Protein AF-A0A1F5WUL8-F1 (afdb_monomer)

Secondary structure (DSSP, 8-state):
----EEEEEEEE-TTS---HHHHHHHHHIIIIIHHHTT-EEEEEEEE-SS----EEEEEESSS-EEEEE-

Foldseek 3Di:
DDQKEKEKEKEDEPPDDDDPVSVCCVPPPDPDPCVVVVHNYHYHYHHDNDPDFIKMWMCIPPRDIDIDTD

Solvent-accessible surface area (backbone atoms only — not comparable to full-atom values): 4205 Å² total; per-residue (Å²): 131,85,79,68,37,36,38,37,40,38,38,35,27,82,88,49,80,87,50,68,66,57,54,46,55,67,70,57,47,80,59,63,56,36,62,73,66,68,47,56,62,49,82,43,80,44,80,39,94,51,99,50,80,30,34,40,34,40,37,46,79,54,104,49,75,49,78,49,78,100

Radius of gyration: 12.96 Å; Cα contacts (8 Å, |Δi|>4): 120; chains: 1; bounding box: 26×15×41 Å

Mean predicted aligned error: 7.39 Å

Sequence (70 aa):
MEESRVAMRITYCPAGIPNVGIVQALLLVPLPIAQEAQINATWFVFALFQSVMPTVVLTFAKPVELQLIC

Structure (mmCIF, N/CA/C/O backbone):
data_AF-A0A1F5WUL8-F1
#
_entry.id   AF-A0A1F5WUL8-F1
#
loop_
_atom_site.group_PDB
_atom_site.id
_atom_site.type_symbol
_atom_site.label_atom_id
_atom_site.label_alt_id
_atom_site.label_comp_id
_atom_site.label_asym_id
_atom_site.label_entity_id
_atom_site.label_seq_id
_atom_site.pdbx_PDB_ins_code
_atom_site.Cartn_x
_atom_site.Cartn_y
_atom_site.Cartn_z
_atom_site.occupancy
_atom_site.B_iso_or_equiv
_atom_site.auth_seq_id
_atom_site.auth_comp_id
_atom_site.auth_asym_id
_atom_site.auth_atom_id
_atom_site.pdbx_PDB_model_num
ATOM 1 N N . MET A 1 1 ? -14.015 -3.609 24.543 1.00 51.50 1 MET A N 1
ATOM 2 C CA . MET A 1 1 ? -13.353 -2.549 23.759 1.00 51.50 1 MET A CA 1
ATOM 3 C C . MET A 1 1 ? -13.280 -3.081 22.343 1.00 51.50 1 MET A C 1
ATOM 5 O O . MET A 1 1 ? -12.675 -4.128 22.166 1.00 51.50 1 MET A O 1
ATOM 9 N N . GLU A 1 2 ? -14.006 -2.496 21.391 1.00 51.53 2 GLU A N 1
ATOM 10 C CA . GLU A 1 2 ? -13.902 -2.924 19.989 1.00 51.53 2 GLU A CA 1
ATOM 11 C C . GLU A 1 2 ? -12.512 -2.555 19.474 1.00 51.53 2 GLU A C 1
ATOM 13 O O . GLU A 1 2 ? -12.113 -1.394 19.539 1.00 51.53 2 GLU A O 1
ATOM 18 N N . GLU A 1 3 ? -11.755 -3.550 19.017 1.00 55.62 3 GLU A N 1
ATOM 19 C CA . GLU A 1 3 ? -10.481 -3.315 18.348 1.00 55.62 3 GLU A CA 1
ATOM 20 C C . GLU A 1 3 ? -10.715 -2.456 17.103 1.00 55.62 3 GLU A C 1
ATOM 22 O O . GLU A 1 3 ? -11.505 -2.811 16.224 1.00 55.62 3 GLU A O 1
ATOM 27 N N . SER A 1 4 ? -10.012 -1.329 17.015 1.00 55.31 4 SER A N 1
ATOM 28 C CA . SER A 1 4 ? -9.958 -0.516 15.803 1.00 55.31 4 SER A CA 1
ATOM 29 C C . SER A 1 4 ? -9.315 -1.335 14.684 1.00 55.31 4 SER A C 1
ATOM 31 O O . SER A 1 4 ? -8.096 -1.481 14.636 1.00 55.31 4 SER A O 1
ATOM 33 N N . ARG A 1 5 ? -10.140 -1.889 13.791 1.00 70.00 5 ARG A N 1
ATOM 34 C CA . ARG A 1 5 ? -9.678 -2.613 12.602 1.00 70.00 5 ARG A CA 1
ATOM 35 C C . ARG A 1 5 ? -9.378 -1.630 11.479 1.00 70.00 5 ARG A C 1
ATOM 37 O O . ARG A 1 5 ? -10.192 -0.748 11.194 1.00 70.00 5 ARG A O 1
ATOM 44 N N . VAL A 1 6 ? -8.224 -1.796 10.842 1.00 76.12 6 VAL A N 1
ATOM 45 C CA . VAL A 1 6 ? -7.812 -1.007 9.673 1.00 76.12 6 VAL A CA 1
ATOM 46 C C . VAL A 1 6 ? -7.494 -1.963 8.530 1.00 76.12 6 VAL A C 1
ATOM 48 O O . VAL A 1 6 ? -6.817 -2.966 8.719 1.00 76.12 6 VAL A O 1
ATOM 51 N N . ALA A 1 7 ? -7.968 -1.680 7.326 1.00 84.25 7 ALA A N 1
ATOM 52 C CA . ALA A 1 7 ? -7.532 -2.376 6.125 1.00 84.25 7 ALA A CA 1
ATOM 53 C C . ALA A 1 7 ? -6.770 -1.396 5.235 1.00 84.25 7 ALA A C 1
ATOM 55 O O . ALA A 1 7 ? -7.243 -0.291 4.990 1.00 84.25 7 ALA A O 1
ATOM 56 N N . MET A 1 8 ? -5.599 -1.788 4.743 1.00 85.31 8 MET A N 1
ATOM 57 C CA . MET A 1 8 ? -4.848 -1.012 3.762 1.00 85.31 8 MET A CA 1
ATOM 58 C C . MET A 1 8 ? -4.790 -1.763 2.440 1.00 85.31 8 MET A C 1
ATOM 60 O O . MET A 1 8 ? -4.447 -2.942 2.403 1.00 85.31 8 MET A O 1
ATOM 64 N N . ARG A 1 9 ? -5.057 -1.063 1.341 1.00 87.56 9 ARG A N 1
ATOM 65 C CA . ARG A 1 9 ? -4.926 -1.561 -0.025 1.00 87.56 9 ARG A CA 1
ATOM 66 C C . ARG A 1 9 ? -3.953 -0.692 -0.812 1.00 87.56 9 ARG A C 1
ATOM 68 O O . ARG A 1 9 ? -4.242 0.472 -1.062 1.00 87.56 9 ARG A O 1
ATOM 75 N N . ILE A 1 10 ? -2.845 -1.270 -1.258 1.00 87.56 10 ILE A N 1
ATOM 76 C CA . ILE A 1 10 ? -1.877 -0.634 -2.159 1.00 87.56 10 ILE A CA 1
ATOM 77 C C . ILE A 1 10 ? -2.097 -1.184 -3.566 1.00 87.56 10 ILE A C 1
ATOM 79 O O . ILE A 1 10 ? -2.135 -2.397 -3.749 1.00 87.56 10 ILE A O 1
ATOM 83 N N . THR A 1 11 ? -2.212 -0.312 -4.563 1.00 89.25 11 THR A N 1
ATOM 84 C CA . THR A 1 11 ? -2.262 -0.677 -5.984 1.00 89.25 11 THR A CA 1
ATOM 85 C C . THR A 1 11 ? -1.155 0.055 -6.726 1.00 89.25 11 THR A C 1
ATOM 87 O O . THR A 1 11 ? -1.021 1.266 -6.578 1.00 89.25 11 THR A O 1
ATOM 90 N N . TYR A 1 12 ? -0.347 -0.654 -7.513 1.00 87.69 12 TYR A N 1
ATOM 91 C CA . TYR A 1 12 ? 0.745 -0.039 -8.271 1.00 87.69 12 TYR A CA 1
ATOM 92 C C . TYR A 1 12 ? 1.082 -0.809 -9.550 1.00 87.69 12 TYR A C 1
ATOM 94 O O . TYR A 1 12 ? 0.723 -1.978 -9.696 1.00 87.69 12 TYR A O 1
ATOM 102 N N . CYS A 1 13 ? 1.797 -0.146 -10.463 1.00 87.69 13 CYS A N 1
ATOM 103 C CA . CYS A 1 13 ? 2.345 -0.748 -11.675 1.00 87.69 13 CYS A CA 1
ATOM 104 C C . CYS A 1 13 ? 3.844 -1.051 -11.488 1.00 87.69 13 CYS A C 1
ATOM 106 O O 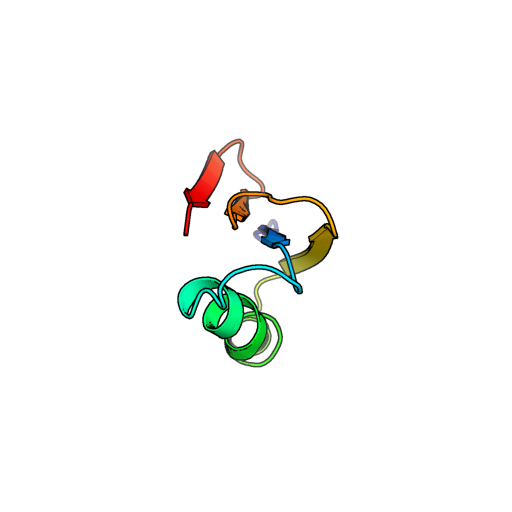. CYS A 1 13 ? 4.633 -0.107 -11.424 1.00 87.69 13 CYS A O 1
ATOM 108 N N . PRO A 1 14 ? 4.276 -2.326 -11.416 1.00 79.81 14 PRO A N 1
ATOM 109 C CA . PRO A 1 14 ? 5.689 -2.669 -11.210 1.00 79.81 14 PRO A CA 1
ATOM 110 C C . PRO A 1 14 ? 6.589 -2.299 -12.392 1.00 79.81 14 PRO A C 1
ATOM 112 O O . PRO A 1 14 ? 7.767 -2.023 -12.205 1.00 79.81 14 PRO A O 1
ATOM 115 N N . ALA A 1 15 ? 6.031 -2.321 -13.605 1.00 80.06 15 ALA A N 1
ATOM 116 C CA . ALA A 1 15 ? 6.727 -1.968 -14.841 1.00 80.06 15 ALA A CA 1
ATOM 117 C C . ALA A 1 15 ? 6.658 -0.460 -15.159 1.00 80.06 15 ALA A C 1
ATOM 119 O O . ALA A 1 15 ? 7.205 -0.019 -16.168 1.00 80.06 15 ALA A O 1
ATOM 120 N N . GLY A 1 16 ? 5.949 0.317 -14.333 1.00 72.62 16 GLY A N 1
ATOM 121 C CA . GLY A 1 16 ? 5.805 1.761 -14.479 1.00 72.62 16 GLY A CA 1
ATOM 122 C C . GLY A 1 16 ? 6.981 2.541 -13.891 1.00 72.62 16 GLY A C 1
ATOM 123 O O . GLY A 1 16 ? 7.957 1.976 -13.399 1.00 72.62 16 GLY A O 1
ATOM 124 N N . ILE A 1 17 ? 6.875 3.872 -13.923 1.00 71.75 17 ILE A N 1
ATOM 125 C CA . ILE A 1 17 ? 7.851 4.752 -13.272 1.00 71.75 17 ILE A CA 1
ATOM 126 C C . ILE A 1 17 ? 7.850 4.439 -11.766 1.00 71.75 17 ILE A C 1
ATOM 128 O O . ILE A 1 17 ? 6.777 4.446 -11.153 1.00 71.75 17 ILE A O 1
ATOM 132 N N . PRO A 1 18 ? 9.017 4.174 -11.152 1.00 69.38 18 PRO A N 1
ATOM 133 C CA . PRO A 1 18 ? 9.091 3.883 -9.729 1.00 69.38 18 PRO A CA 1
ATOM 134 C C . PRO A 1 18 ? 8.572 5.074 -8.921 1.00 69.38 18 PRO A C 1
ATOM 136 O O . PRO A 1 18 ? 9.145 6.163 -8.943 1.00 6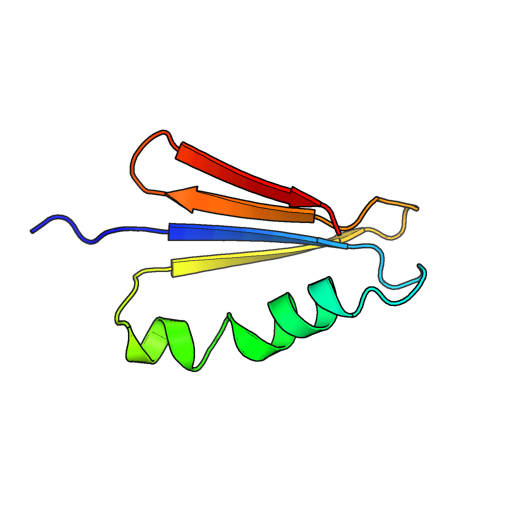9.38 18 PRO A O 1
ATOM 139 N N . ASN A 1 19 ? 7.477 4.856 -8.193 1.00 74.00 19 ASN A N 1
ATOM 140 C CA . ASN A 1 19 ? 6.906 5.851 -7.302 1.00 74.00 19 ASN A CA 1
ATOM 141 C C . ASN A 1 19 ? 7.490 5.669 -5.898 1.00 74.00 19 ASN A C 1
ATOM 143 O O . ASN A 1 19 ? 7.191 4.689 -5.211 1.00 74.00 19 ASN A O 1
ATOM 147 N N . VAL A 1 20 ? 8.327 6.620 -5.476 1.00 76.94 20 VAL A N 1
ATOM 148 C CA . V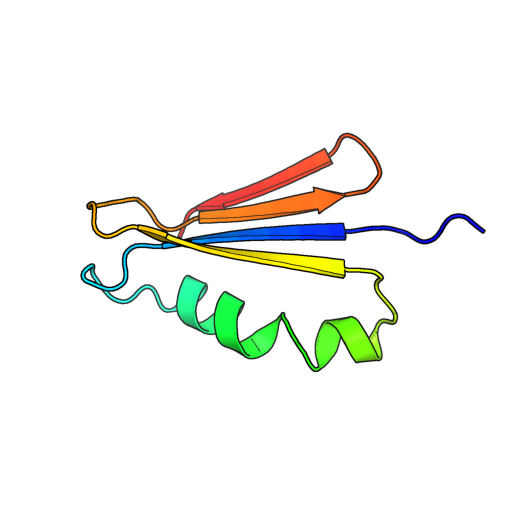AL A 1 20 ? 8.997 6.599 -4.166 1.00 76.94 20 VAL A CA 1
ATOM 149 C C . VAL A 1 20 ? 7.986 6.461 -3.021 1.00 76.94 20 VAL A C 1
ATOM 151 O O . VAL A 1 20 ? 8.251 5.727 -2.070 1.00 76.94 20 VAL A O 1
ATOM 154 N N . GLY A 1 21 ? 6.804 7.075 -3.141 1.00 73.81 21 GLY A N 1
ATOM 155 C CA . GLY A 1 21 ? 5.736 6.983 -2.143 1.00 73.81 21 GLY A CA 1
ATOM 156 C C . GLY A 1 21 ? 5.169 5.568 -1.992 1.00 73.81 21 GLY A C 1
ATOM 157 O O . GLY A 1 21 ? 4.955 5.107 -0.873 1.00 73.81 21 GLY A O 1
ATOM 158 N N . ILE A 1 22 ? 5.006 4.827 -3.092 1.00 78.00 22 ILE A N 1
ATOM 159 C CA . ILE A 1 22 ? 4.569 3.419 -3.050 1.00 78.00 22 ILE A CA 1
ATOM 160 C C . ILE A 1 22 ? 5.636 2.525 -2.439 1.00 78.00 22 ILE A C 1
ATOM 162 O O . ILE A 1 22 ? 5.320 1.661 -1.626 1.00 78.00 22 ILE A O 1
ATOM 166 N N . VAL A 1 23 ? 6.898 2.724 -2.819 1.00 78.19 23 VAL A N 1
ATOM 167 C CA . VAL A 1 23 ? 8.011 1.938 -2.274 1.00 78.19 23 VAL A CA 1
ATOM 168 C C . VAL A 1 23 ? 8.098 2.141 -0.760 1.00 78.19 23 VAL A C 1
ATOM 170 O O . VAL A 1 23 ? 8.230 1.175 -0.014 1.00 78.19 23 VAL A O 1
ATOM 173 N N . GLN A 1 24 ? 7.927 3.376 -0.288 1.00 75.25 24 GLN A N 1
ATOM 174 C CA . GLN A 1 24 ? 7.844 3.684 1.139 1.00 75.25 24 GLN A CA 1
ATOM 175 C C . GLN A 1 24 ? 6.620 3.042 1.808 1.00 75.25 24 GLN A C 1
ATOM 177 O O . GLN A 1 24 ? 6.769 2.438 2.868 1.00 75.25 24 GLN A O 1
ATOM 182 N N . ALA A 1 25 ? 5.437 3.098 1.189 1.00 75.75 25 ALA A N 1
ATOM 183 C CA . ALA A 1 25 ? 4.230 2.457 1.716 1.00 75.75 25 ALA A CA 1
ATOM 184 C C . ALA A 1 25 ? 4.368 0.925 1.827 1.00 75.75 25 ALA A C 1
ATOM 186 O O . ALA A 1 25 ? 3.876 0.327 2.782 1.00 75.75 25 ALA A O 1
ATOM 187 N N . LEU A 1 26 ? 5.070 0.294 0.879 1.00 75.31 26 LEU A N 1
ATOM 188 C CA . LEU A 1 26 ? 5.359 -1.142 0.880 1.00 75.31 26 LEU A CA 1
ATOM 189 C C . LEU A 1 26 ? 6.406 -1.541 1.927 1.00 75.31 26 LEU A C 1
ATOM 191 O O . LEU A 1 26 ? 6.304 -2.624 2.494 1.00 75.31 26 LEU A O 1
ATOM 195 N N . LEU A 1 27 ? 7.417 -0.702 2.174 1.00 72.88 27 LEU A N 1
ATOM 196 C CA . LEU A 1 27 ? 8.543 -1.043 3.052 1.00 72.88 27 LEU A CA 1
ATOM 197 C C . LEU A 1 27 ? 8.325 -0.657 4.519 1.00 72.88 27 LEU A C 1
ATOM 199 O O . LEU A 1 27 ? 8.770 -1.375 5.409 1.00 72.88 27 LEU A O 1
ATOM 203 N N . LEU A 1 28 ? 7.684 0.482 4.785 1.00 66.19 28 LEU A N 1
ATOM 204 C CA . LEU A 1 28 ? 7.642 1.071 6.131 1.00 66.19 28 LEU A CA 1
ATOM 205 C C . LEU A 1 28 ? 6.427 0.631 6.943 1.00 66.19 28 LEU A C 1
ATOM 207 O O . LEU A 1 28 ? 6.490 0.540 8.167 1.00 66.19 28 LEU A O 1
ATOM 211 N N . VAL A 1 29 ? 5.309 0.384 6.270 1.00 61.28 29 VAL A N 1
ATOM 212 C CA . VAL A 1 29 ? 4.010 0.257 6.931 1.00 61.28 29 VAL A CA 1
ATOM 213 C C . VAL A 1 29 ? 3.669 -1.176 7.384 1.00 61.28 29 VAL A C 1
ATOM 215 O O . VAL A 1 29 ? 3.125 -1.311 8.481 1.00 61.28 29 VAL A O 1
ATOM 218 N N . PRO A 1 30 ? 3.983 -2.263 6.645 1.00 60.78 30 PRO A N 1
ATOM 219 C CA . PRO A 1 30 ? 3.328 -3.541 6.925 1.00 60.78 30 PRO A CA 1
ATOM 220 C C . PRO A 1 30 ? 3.837 -4.327 8.145 1.00 60.78 30 PRO A C 1
ATOM 222 O O . PRO A 1 30 ? 3.148 -5.262 8.541 1.00 60.78 30 PRO A O 1
ATOM 225 N N . LEU A 1 31 ? 4.990 -4.011 8.755 1.00 57.59 31 LEU A N 1
ATOM 226 C CA . LEU A 1 31 ? 5.594 -4.912 9.758 1.00 57.59 31 LEU A CA 1
ATOM 227 C C . LEU A 1 31 ? 5.995 -4.264 11.096 1.00 57.59 31 LEU A C 1
ATOM 229 O O . LEU A 1 31 ? 5.513 -4.741 12.118 1.00 57.59 31 LEU A O 1
ATOM 233 N N . PRO A 1 32 ? 6.802 -3.190 11.167 1.00 59.53 32 PRO A N 1
ATOM 234 C CA . PRO A 1 32 ? 7.275 -2.703 12.468 1.00 59.53 32 PRO A CA 1
ATOM 235 C C . PRO A 1 32 ? 6.236 -1.823 13.169 1.00 59.53 32 PRO A C 1
ATOM 237 O O . PRO A 1 32 ? 5.877 -2.061 14.317 1.00 59.53 32 PRO A O 1
ATOM 240 N N . ILE A 1 33 ? 5.700 -0.836 12.447 1.00 62.81 33 ILE A N 1
ATOM 241 C CA . ILE A 1 33 ? 4.895 0.247 13.028 1.00 62.81 33 ILE A CA 1
ATOM 242 C C . ILE A 1 33 ? 3.507 -0.249 13.447 1.00 62.81 33 ILE A C 1
ATOM 244 O O . ILE A 1 33 ? 3.008 0.106 14.510 1.00 62.81 33 ILE A O 1
ATOM 248 N N . ALA A 1 34 ? 2.876 -1.095 12.630 1.00 62.53 34 ALA A N 1
ATOM 249 C CA . ALA A 1 34 ? 1.558 -1.641 12.946 1.00 62.53 34 ALA A CA 1
ATOM 250 C C . ALA A 1 34 ? 1.599 -2.649 14.103 1.00 62.53 34 ALA A C 1
ATOM 252 O O . ALA A 1 34 ? 0.687 -2.668 14.931 1.00 62.53 34 ALA A O 1
ATOM 253 N N . GLN A 1 35 ? 2.671 -3.448 14.175 1.00 62.75 35 GLN A N 1
ATOM 254 C CA . GLN A 1 35 ? 2.903 -4.382 15.272 1.00 62.75 35 GLN A CA 1
ATOM 255 C C . GLN A 1 35 ? 3.188 -3.634 16.580 1.00 62.75 35 GLN A C 1
ATOM 257 O O . GLN A 1 35 ? 2.626 -3.980 17.617 1.00 62.75 35 GLN A O 1
ATOM 262 N N . GLU A 1 36 ? 4.008 -2.583 16.527 1.00 64.81 36 GLU A N 1
ATOM 263 C CA . GLU A 1 36 ? 4.324 -1.731 17.677 1.00 64.81 36 GLU A CA 1
ATOM 264 C C . GLU A 1 36 ? 3.091 -0.970 18.190 1.00 64.81 36 GLU A C 1
ATOM 266 O O . GLU A 1 36 ? 2.858 -0.901 19.395 1.00 64.81 36 GLU A O 1
ATOM 271 N N . ALA A 1 37 ? 2.240 -0.479 17.286 1.00 67.00 37 ALA A N 1
ATOM 272 C CA . ALA A 1 37 ? 1.016 0.239 17.636 1.00 67.00 37 ALA A CA 1
ATOM 273 C C . ALA A 1 37 ? -0.176 -0.671 18.006 1.00 67.00 37 ALA A C 1
ATOM 275 O O . ALA A 1 37 ? -1.262 -0.155 18.272 1.00 67.00 37 ALA A O 1
ATOM 276 N N . GLN A 1 38 ? -0.004 -2.003 18.011 1.00 67.00 38 GLN A N 1
ATOM 277 C CA . GLN A 1 38 ? -1.074 -2.988 18.253 1.00 67.00 38 GLN A CA 1
ATOM 278 C C . GLN A 1 38 ? -2.323 -2.757 17.384 1.00 67.00 38 GLN A C 1
ATOM 280 O O . GLN A 1 38 ? -3.455 -3.028 17.793 1.00 67.00 38 GLN A O 1
ATOM 285 N N . ILE A 1 39 ? -2.136 -2.234 16.171 1.00 69.94 39 ILE A N 1
ATOM 286 C CA . ILE A 1 39 ? -3.247 -1.994 15.256 1.00 69.94 39 ILE A CA 1
ATOM 287 C C . ILE A 1 39 ? -3.569 -3.326 14.590 1.00 69.94 39 ILE A C 1
ATOM 289 O O . ILE A 1 39 ? -2.735 -3.893 13.884 1.00 69.94 39 ILE A O 1
ATOM 293 N N . ASN A 1 40 ? -4.796 -3.814 14.783 1.00 72.50 40 ASN A N 1
ATOM 294 C CA . ASN A 1 40 ? -5.306 -4.966 14.050 1.00 72.50 40 ASN A CA 1
ATOM 295 C C . ASN A 1 40 ? -5.544 -4.547 12.588 1.00 72.50 40 ASN A C 1
ATOM 297 O O . ASN A 1 40 ? -6.626 -4.076 12.219 1.00 72.50 40 ASN A O 1
ATOM 301 N N . ALA A 1 41 ? -4.478 -4.621 11.788 1.00 76.06 41 ALA A N 1
ATOM 302 C CA . ALA A 1 41 ? -4.443 -4.147 10.416 1.00 76.06 41 ALA A CA 1
ATOM 303 C C . ALA A 1 41 ? -4.296 -5.297 9.413 1.00 76.06 41 ALA A C 1
ATOM 305 O O . ALA A 1 41 ? -3.462 -6.183 9.584 1.00 76.06 41 ALA A O 1
ATOM 306 N N . THR A 1 42 ? -5.084 -5.265 8.338 1.00 79.88 42 THR A N 1
ATOM 307 C CA . THR A 1 42 ? -4.950 -6.192 7.201 1.00 79.88 42 THR A CA 1
ATOM 308 C C . THR A 1 42 ? -4.415 -5.450 5.981 1.00 79.88 42 THR A C 1
ATOM 310 O O . THR A 1 42 ? -4.921 -4.384 5.637 1.00 79.88 42 THR A O 1
ATOM 313 N N . TRP A 1 43 ? -3.419 -6.019 5.302 1.00 81.00 43 TRP A N 1
ATOM 314 C CA . TRP A 1 43 ? -2.738 -5.393 4.165 1.00 81.00 43 TRP A CA 1
ATOM 315 C C . TRP A 1 43 ? -3.022 -6.161 2.875 1.00 81.00 43 TRP A C 1
ATOM 317 O O . TRP A 1 43 ? -2.857 -7.377 2.820 1.00 81.00 43 TRP A O 1
ATOM 327 N N . PHE A 1 44 ? -3.392 -5.445 1.818 1.00 85.56 44 PHE A N 1
ATOM 328 C CA . PHE A 1 44 ? -3.597 -5.985 0.480 1.00 85.56 44 PHE A CA 1
ATOM 329 C C . PHE A 1 44 ? -2.710 -5.236 -0.510 1.00 85.56 44 PHE A C 1
ATOM 331 O O . PHE A 1 44 ? -2.767 -4.010 -0.596 1.00 85.56 44 PHE A O 1
ATOM 338 N N . VAL A 1 45 ? -1.903 -5.965 -1.276 1.00 86.88 45 VAL A N 1
ATOM 339 C CA . VAL A 1 45 ? -1.004 -5.389 -2.282 1.00 86.88 45 VAL A CA 1
ATOM 340 C C . VAL A 1 45 ? -1.384 -5.931 -3.653 1.00 86.88 45 VAL A C 1
ATOM 342 O O . VAL A 1 45 ? -1.349 -7.137 -3.881 1.00 86.88 45 VAL 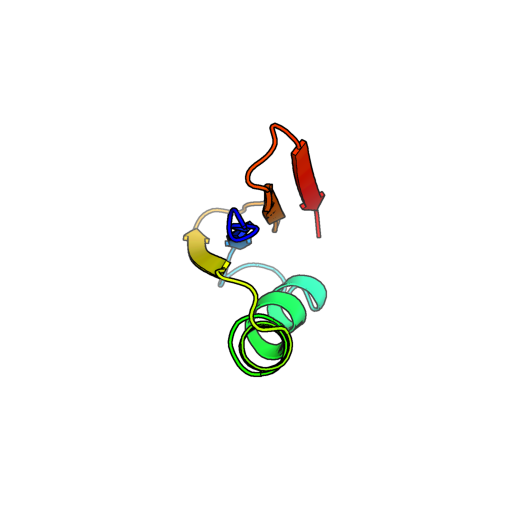A O 1
ATOM 345 N N . PHE A 1 46 ? -1.736 -5.032 -4.567 1.00 87.88 46 PHE A N 1
ATOM 346 C CA . PHE A 1 46 ? -2.127 -5.338 -5.936 1.00 87.88 46 PHE A CA 1
ATOM 347 C C . PHE A 1 46 ? -1.103 -4.756 -6.911 1.00 87.88 46 PHE A C 1
ATOM 349 O O . PHE A 1 46 ? -1.013 -3.545 -7.110 1.00 87.88 46 PHE A O 1
ATOM 356 N N . ALA A 1 47 ? -0.337 -5.642 -7.538 1.00 86.69 47 ALA A N 1
ATOM 357 C CA . ALA A 1 47 ? 0.549 -5.308 -8.642 1.00 86.69 47 ALA A CA 1
ATOM 358 C C . ALA A 1 47 ? -0.207 -5.496 -9.964 1.00 86.69 47 ALA A C 1
ATOM 360 O O . ALA A 1 47 ? -0.534 -6.621 -10.341 1.00 86.69 47 ALA A O 1
ATOM 361 N N . LEU A 1 48 ? -0.502 -4.402 -10.666 1.00 86.75 48 LEU A N 1
ATOM 362 C CA . LEU A 1 48 ? -1.195 -4.432 -11.954 1.00 86.75 48 LEU A CA 1
ATOM 363 C C . LEU A 1 48 ? -0.196 -4.147 -13.081 1.00 86.75 48 LEU A C 1
ATOM 365 O O . LEU A 1 48 ? 0.477 -3.125 -13.084 1.00 86.75 48 LEU A O 1
ATOM 369 N N . PHE A 1 49 ? -0.115 -5.035 -14.073 1.00 80.31 49 PHE A N 1
ATOM 370 C CA . PHE A 1 49 ? 0.788 -4.893 -15.232 1.00 80.31 49 PHE A CA 1
ATOM 371 C C . PHE A 1 49 ? 0.247 -3.961 -16.329 1.00 80.31 49 PHE A C 1
ATOM 373 O O . PHE A 1 49 ? 0.781 -3.902 -17.433 1.00 80.31 49 PHE A O 1
ATOM 380 N N . GLN A 1 50 ? -0.821 -3.232 -16.027 1.00 81.31 50 GLN A N 1
ATOM 381 C CA . GLN A 1 50 ? -1.358 -2.167 -16.864 1.00 81.31 50 GLN A CA 1
ATOM 382 C C . GLN A 1 50 ? -0.878 -0.826 -16.301 1.00 81.31 50 GLN A C 1
ATOM 384 O O . GLN A 1 50 ? -0.605 -0.732 -15.104 1.00 81.31 50 GLN A O 1
ATOM 389 N N . SER A 1 51 ? -0.755 0.202 -17.144 1.00 76.81 51 SER A N 1
ATOM 390 C CA . SER A 1 51 ? -0.401 1.551 -16.686 1.00 76.81 51 SER A CA 1
ATOM 391 C C . SER A 1 51 ? -1.516 2.084 -15.784 1.00 76.81 51 SER A C 1
ATOM 393 O O . SER A 1 51 ? -2.539 2.570 -16.264 1.00 76.81 51 SER A O 1
ATOM 395 N N . VAL A 1 52 ? -1.348 1.916 -14.474 1.00 79.69 52 VAL A N 1
ATOM 396 C CA . VAL A 1 52 ? -2.284 2.369 -13.445 1.00 79.69 52 VAL A CA 1
ATOM 397 C C . VAL A 1 52 ? -1.603 3.386 -12.552 1.00 79.69 52 VAL A C 1
ATOM 399 O O . VAL A 1 52 ? -0.425 3.251 -12.213 1.00 79.69 52 VAL A O 1
ATOM 402 N N . MET A 1 53 ? -2.366 4.399 -12.157 1.00 82.38 53 MET A N 1
ATOM 403 C CA . MET A 1 53 ? -1.898 5.398 -11.211 1.00 82.38 53 MET A CA 1
ATOM 404 C C . MET A 1 53 ? -1.758 4.740 -9.832 1.00 82.38 53 MET A C 1
ATOM 406 O O . MET A 1 53 ? -2.709 4.102 -9.359 1.00 82.38 53 MET A O 1
ATOM 410 N N . PRO A 1 54 ? -0.579 4.826 -9.202 1.00 84.44 54 PRO A N 1
ATOM 411 C CA . PRO A 1 54 ? -0.366 4.183 -7.925 1.00 84.44 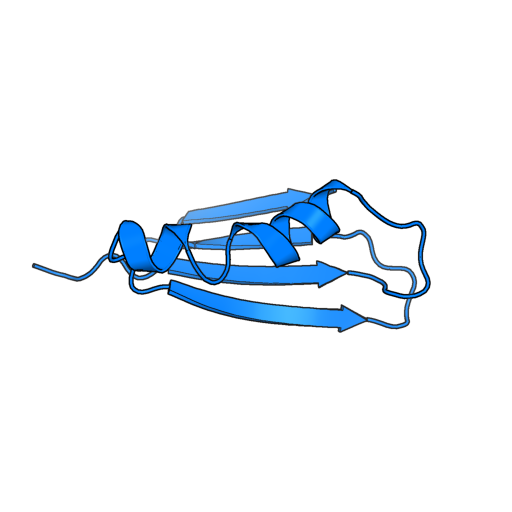54 PRO A CA 1
ATOM 412 C C . PRO A 1 54 ? -1.264 4.791 -6.847 1.00 84.44 54 PRO A C 1
ATOM 414 O O . PRO A 1 54 ? -1.433 6.005 -6.754 1.00 84.44 54 PRO A O 1
ATOM 417 N N . THR A 1 55 ? -1.864 3.933 -6.031 1.00 87.25 55 THR A N 1
ATOM 418 C CA . THR A 1 55 ? -2.846 4.333 -5.021 1.00 87.25 55 THR A CA 1
ATOM 419 C C . THR A 1 55 ? -2.678 3.550 -3.732 1.00 87.25 55 THR A C 1
ATOM 421 O O . THR A 1 55 ? -2.408 2.350 -3.743 1.00 87.25 55 THR A O 1
ATOM 424 N N . VAL A 1 56 ? -2.891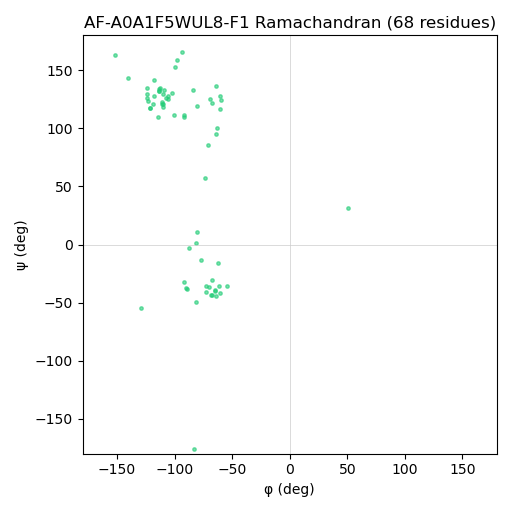 4.231 -2.611 1.00 85.62 56 VAL A N 1
ATOM 425 C CA . VAL A 1 56 ? -2.959 3.639 -1.274 1.00 85.62 56 VAL A CA 1
ATOM 426 C C . VAL A 1 56 ? -4.306 4.009 -0.671 1.00 85.62 56 VAL A C 1
ATOM 428 O O . VAL A 1 56 ? -4.652 5.183 -0.591 1.00 85.62 56 VAL A O 1
ATOM 431 N N . VAL A 1 57 ? -5.080 3.011 -0.266 1.00 86.94 57 VAL A N 1
ATOM 432 C CA . VAL A 1 57 ? -6.397 3.188 0.351 1.00 86.94 57 VAL A CA 1
ATOM 433 C C . VAL A 1 57 ? -6.354 2.628 1.762 1.00 86.94 57 VAL A C 1
ATOM 435 O O . VAL A 1 57 ? -5.958 1.482 1.949 1.00 86.94 57 VAL A O 1
ATOM 438 N N . LEU A 1 58 ? -6.765 3.426 2.741 1.00 85.69 58 LEU A N 1
ATOM 439 C CA . LEU A 1 58 ? -6.956 3.026 4.130 1.00 85.69 58 LEU A CA 1
ATOM 440 C C . LEU A 1 58 ? -8.453 3.025 4.436 1.00 85.69 58 LEU A C 1
ATOM 442 O O . LEU A 1 58 ? -9.115 4.055 4.324 1.00 85.69 58 LEU A O 1
ATOM 446 N N . THR A 1 59 ? -8.973 1.876 4.842 1.00 85.31 59 THR A N 1
ATOM 447 C CA . THR A 1 59 ? -10.362 1.682 5.251 1.00 85.31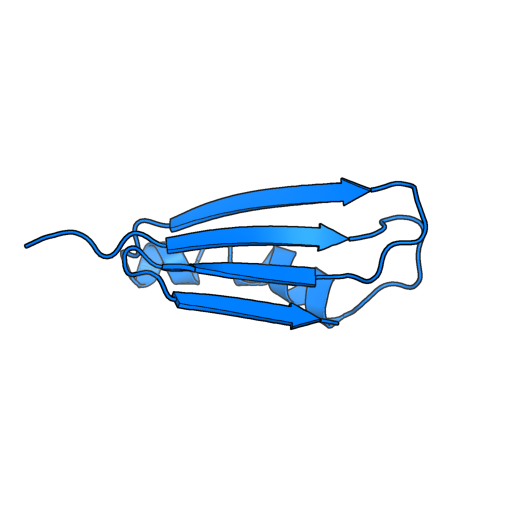 59 THR A CA 1
ATOM 448 C C . THR A 1 59 ? -10.381 1.429 6.752 1.00 85.31 59 THR A C 1
ATOM 450 O O . THR A 1 59 ? -9.756 0.487 7.240 1.00 85.31 59 THR A O 1
ATOM 453 N N . PHE A 1 60 ? -11.087 2.272 7.499 1.00 82.88 60 PHE A N 1
ATOM 454 C CA . PHE A 1 60 ? -11.235 2.126 8.948 1.00 82.88 60 PHE A CA 1
ATOM 455 C C . PHE A 1 60 ? -12.520 1.3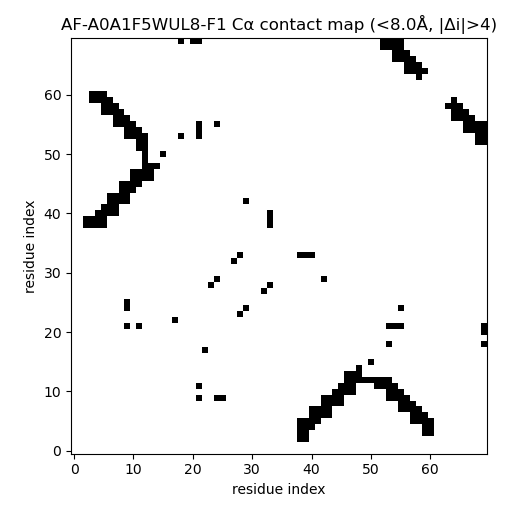48 9.289 1.00 82.88 60 PHE A C 1
ATOM 457 O O . PHE A 1 60 ? -13.404 1.191 8.454 1.00 82.88 60 PHE A O 1
ATOM 464 N N . ALA A 1 61 ? -12.659 0.866 10.530 1.00 72.56 61 ALA A N 1
ATOM 465 C CA . ALA A 1 61 ? -13.873 0.172 10.995 1.00 72.56 61 ALA A CA 1
ATOM 466 C C . ALA A 1 61 ? -15.152 1.046 10.983 1.00 72.56 61 ALA A C 1
ATOM 468 O O . ALA A 1 61 ? -16.266 0.534 11.060 1.00 72.56 61 ALA A O 1
ATOM 469 N N . LYS A 1 62 ? -14.999 2.371 10.891 1.00 72.38 62 LYS A N 1
ATOM 470 C CA . LYS A 1 62 ? -16.075 3.346 10.643 1.00 72.38 62 LYS A CA 1
ATOM 471 C C . LYS A 1 62 ? -16.077 3.700 9.149 1.00 72.38 62 LYS A C 1
ATOM 473 O O . LYS A 1 62 ? -15.032 3.525 8.536 1.00 72.38 62 LYS A O 1
ATOM 478 N N . PRO A 1 63 ? -17.170 4.220 8.554 1.00 68.75 63 PRO A N 1
ATOM 479 C CA . PRO A 1 63 ? -17.289 4.437 7.103 1.00 68.75 63 PRO A CA 1
ATOM 480 C C . PRO A 1 63 ? -16.447 5.632 6.615 1.00 68.75 63 PRO A C 1
ATOM 482 O O . PRO A 1 63 ? -16.958 6.601 6.063 1.00 68.75 63 PRO A O 1
ATOM 485 N N . VAL A 1 64 ? -15.146 5.590 6.879 1.00 79.44 64 VAL A N 1
ATOM 486 C CA . VAL A 1 64 ? -14.148 6.564 6.475 1.00 79.44 64 VAL A CA 1
ATOM 487 C C . VAL A 1 64 ? -13.125 5.802 5.654 1.00 79.44 64 VAL A C 1
ATOM 489 O O . VAL A 1 64 ? -12.458 4.891 6.150 1.00 79.44 64 VAL A O 1
ATOM 492 N N . GLU A 1 65 ? -13.021 6.192 4.394 1.00 81.69 65 GLU A N 1
ATOM 493 C CA . GLU A 1 65 ? -11.976 5.747 3.487 1.00 81.69 65 GLU A CA 1
ATOM 494 C C . GLU A 1 65 ? -11.045 6.925 3.215 1.00 81.69 65 GLU A C 1
ATOM 496 O O . GLU A 1 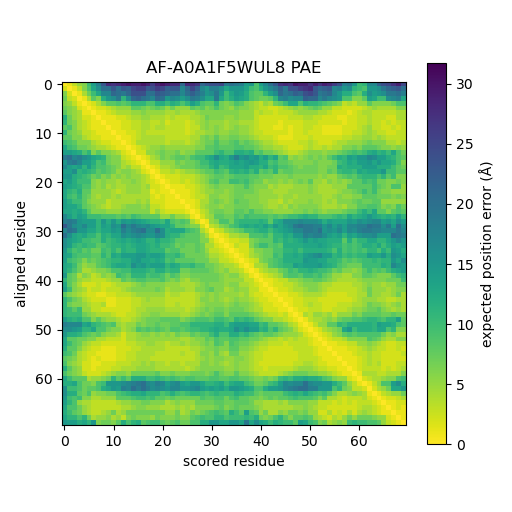65 ? -11.493 8.026 2.891 1.00 81.69 65 GLU A O 1
ATOM 501 N N . LEU A 1 66 ? -9.742 6.699 3.366 1.00 83.44 66 LEU A N 1
ATOM 502 C CA . LEU A 1 66 ? -8.712 7.655 2.985 1.00 83.44 66 LEU A CA 1
ATOM 503 C C . LEU A 1 66 ? -7.973 7.099 1.770 1.00 83.44 66 LEU A C 1
ATOM 505 O O . LEU A 1 66 ? -7.345 6.046 1.861 1.00 83.44 66 LEU A O 1
ATOM 509 N N . GLN A 1 67 ? -8.027 7.808 0.645 1.00 86.00 67 GLN A N 1
ATOM 510 C CA . GLN A 1 67 ? -7.300 7.451 -0.571 1.00 86.00 67 GLN A CA 1
ATOM 511 C C . GLN A 1 67 ? -6.185 8.461 -0.835 1.00 86.00 67 GLN A C 1
ATOM 513 O O . GLN A 1 67 ? -6.432 9.655 -0.985 1.00 86.00 67 GLN A O 1
ATOM 518 N N . LEU A 1 68 ? -4.959 7.959 -0.929 1.00 76.81 68 LEU A N 1
ATOM 519 C CA . LEU A 1 68 ? -3.782 8.700 -1.354 1.00 76.81 68 LEU A CA 1
ATOM 520 C C . LEU A 1 68 ? -3.431 8.262 -2.773 1.00 76.81 68 LEU A C 1
ATOM 522 O O . LEU A 1 68 ? -3.327 7.066 -3.057 1.00 76.81 68 LEU A O 1
ATOM 526 N N . ILE A 1 69 ? -3.276 9.238 -3.659 1.00 77.81 69 ILE A N 1
ATOM 527 C CA . ILE A 1 69 ? -2.858 9.020 -5.040 1.00 77.81 69 ILE A CA 1
ATOM 528 C C . ILE A 1 69 ? -1.420 9.513 -5.152 1.00 77.81 69 ILE A C 1
ATOM 530 O O . ILE A 1 69 ? -1.131 10.638 -4.740 1.00 77.81 69 ILE A O 1
ATOM 534 N N . CYS A 1 70 ? -0.533 8.650 -5.636 1.00 68.94 70 CYS A N 1
ATOM 535 C CA . CYS A 1 70 ? 0.899 8.910 -5.697 1.00 68.94 70 CYS A CA 1
ATOM 536 C C . CYS A 1 70 ? 1.358 9.210 -7.123 1.00 68.94 70 CYS A C 1
ATOM 538 O O . CYS A 1 70 ? 0.780 8.655 -8.084 1.00 68.94 70 CYS A O 1
#

Organism: NCBI:txid1798330

pLDDT: mean 75.64, std 9.85, range [51.5, 89.25]

Nearest PDB structures (foldseek):
  9g6k-assembly1_UE  TM=8.336E-01  e=7.838E-03  Toxoplasma gondii
  4v1a-assembly1_p  TM=7.302E-01  e=6.354E-03  Sus scrofa
  9g6k-assembly1_Lv  TM=6.306E-01  e=1.364E-03  Toxoplasma gondii
  8oiq-assembly1_Bb  TM=7.149E-01  e=7.838E-03  Sus scrofa
  7po4-assembly1_k  TM=8.421E-01  e=2.961E-02  Homo sapiens